Protein AF-A0A0F9QF53-F1 (afdb_monomer)

Structure (mmCIF, N/CA/C/O backbone):
data_AF-A0A0F9QF53-F1
#
_entry.id   AF-A0A0F9QF53-F1
#
loop_
_atom_site.group_PDB
_atom_site.id
_atom_site.type_symbol
_atom_site.label_atom_id
_atom_site.label_alt_id
_atom_site.label_comp_id
_atom_site.label_asym_id
_atom_site.label_entity_id
_atom_site.label_seq_id
_atom_site.pdbx_PDB_ins_code
_atom_site.Cartn_x
_atom_site.Cartn_y
_atom_site.Cartn_z
_atom_site.occupancy
_atom_site.B_iso_or_equiv
_atom_site.auth_seq_id
_atom_site.auth_comp_id
_atom_site.auth_asym_id
_atom_site.auth_atom_id
_atom_site.pdbx_PDB_model_num
ATOM 1 N N . MET A 1 1 ? 3.447 8.996 -11.008 1.00 71.00 1 MET A N 1
ATOM 2 C CA . MET A 1 1 ? 3.101 8.254 -9.767 1.00 71.00 1 MET A CA 1
ATOM 3 C C . MET A 1 1 ? 1.988 7.265 -10.078 1.00 71.00 1 MET A C 1
ATOM 5 O O . MET A 1 1 ? 1.022 7.663 -10.719 1.00 71.00 1 MET A O 1
ATOM 9 N N . GLN A 1 2 ? 2.109 6.003 -9.657 1.00 75.12 2 GLN A N 1
ATOM 10 C CA . GLN A 1 2 ? 1.050 4.996 -9.813 1.00 75.12 2 GLN A CA 1
ATOM 11 C C . GLN A 1 2 ? 0.472 4.624 -8.452 1.00 75.12 2 GLN A C 1
ATOM 13 O O . GLN A 1 2 ? 1.212 4.425 -7.495 1.00 75.12 2 GLN A O 1
ATOM 18 N N . VAL A 1 3 ? -0.848 4.494 -8.373 1.00 79.81 3 VAL A N 1
ATOM 19 C CA . VAL A 1 3 ? -1.543 4.067 -7.158 1.00 79.81 3 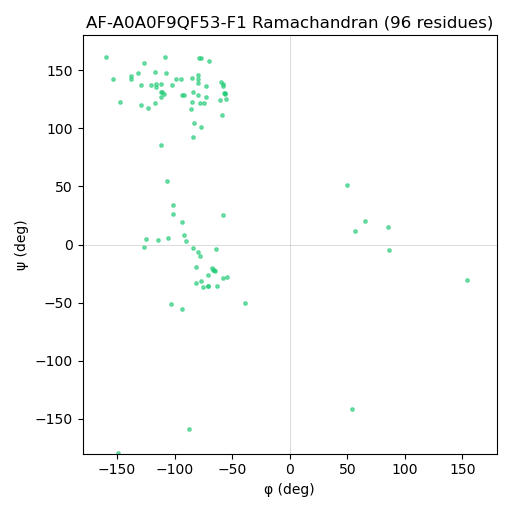VAL A CA 1
ATOM 20 C C . VAL A 1 3 ? -2.156 2.692 -7.388 1.00 79.81 3 VAL A C 1
ATOM 22 O O . VAL A 1 3 ? -2.917 2.503 -8.336 1.00 79.81 3 VAL A O 1
ATOM 25 N N . THR A 1 4 ? -1.847 1.749 -6.501 1.00 85.12 4 THR A N 1
ATOM 26 C CA . THR A 1 4 ? -2.454 0.414 -6.480 1.00 85.12 4 THR A CA 1
ATOM 27 C C . THR A 1 4 ? -3.328 0.287 -5.244 1.00 85.12 4 THR A C 1
ATOM 29 O O . THR A 1 4 ? -2.898 0.620 -4.142 1.00 85.12 4 THR A O 1
ATOM 32 N N . LEU A 1 5 ? -4.561 -0.184 -5.412 1.00 87.31 5 LEU A N 1
ATOM 33 C CA . LEU A 1 5 ? -5.523 -0.258 -4.317 1.00 87.31 5 LEU A CA 1
ATOM 34 C C . LEU A 1 5 ? -5.281 -1.478 -3.424 1.00 87.31 5 LEU A C 1
ATOM 36 O O . LEU A 1 5 ? -5.027 -2.586 -3.892 1.00 87.31 5 LEU A O 1
ATOM 40 N N . GLY A 1 6 ? -5.417 -1.257 -2.120 1.00 87.94 6 GLY A N 1
ATOM 41 C CA . GLY A 1 6 ? -5.393 -2.282 -1.088 1.00 87.94 6 GLY A CA 1
ATOM 42 C C . GLY A 1 6 ? -4.148 -3.167 -1.118 1.00 87.94 6 GLY A C 1
ATOM 43 O O . GLY A 1 6 ? -3.027 -2.717 -1.364 1.00 87.94 6 GLY A O 1
ATOM 44 N N . LYS A 1 7 ? -4.368 -4.456 -0.842 1.00 86.44 7 LYS A N 1
ATOM 45 C CA . LYS A 1 7 ? -3.309 -5.462 -0.707 1.00 86.44 7 LYS A CA 1
ATOM 46 C C . LYS A 1 7 ? -2.541 -5.742 -2.002 1.00 86.44 7 LYS A C 1
ATOM 48 O O . LYS A 1 7 ? -1.396 -6.182 -1.947 1.00 86.44 7 LYS A O 1
ATOM 53 N N . ASP A 1 8 ? -3.134 -5.445 -3.157 1.00 84.19 8 ASP A N 1
ATOM 54 C CA . ASP A 1 8 ? -2.515 -5.705 -4.460 1.00 84.19 8 ASP A CA 1
ATOM 55 C C . ASP A 1 8 ? -1.284 -4.814 -4.689 1.00 84.19 8 ASP A C 1
ATOM 57 O O . ASP A 1 8 ? -0.420 -5.141 -5.502 1.00 84.19 8 ASP A O 1
ATOM 61 N N . GLY A 1 9 ? -1.178 -3.702 -3.951 1.00 81.31 9 GLY A N 1
ATOM 62 C CA . GLY A 1 9 ? -0.021 -2.812 -3.972 1.00 81.31 9 GLY A CA 1
ATOM 63 C C . GLY A 1 9 ? 1.157 -3.275 -3.113 1.00 81.31 9 GLY A C 1
ATOM 64 O O . GLY A 1 9 ? 2.274 -2.836 -3.354 1.00 81.31 9 GLY A O 1
ATOM 65 N N . LEU A 1 10 ? 0.950 -4.173 -2.144 1.00 82.00 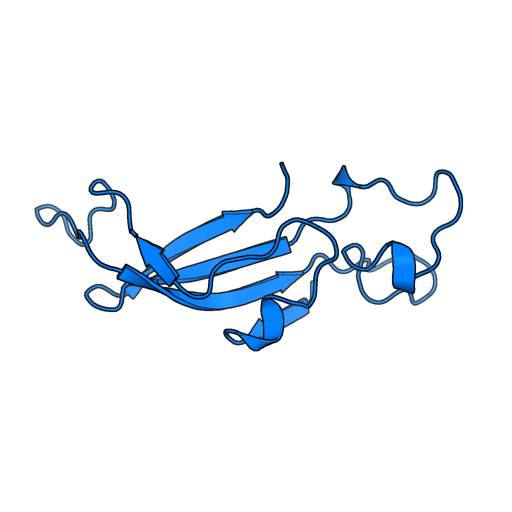10 LEU A N 1
ATOM 66 C CA . LEU A 1 10 ? 1.974 -4.532 -1.145 1.00 82.00 10 LEU A CA 1
ATOM 67 C C . LEU A 1 10 ? 3.183 -5.263 -1.745 1.00 82.00 10 LEU A C 1
ATOM 69 O O . LEU A 1 10 ? 4.255 -5.277 -1.151 1.00 82.00 10 LEU A O 1
ATOM 73 N N . THR A 1 11 ? 3.001 -5.874 -2.916 1.00 76.31 11 THR A N 1
ATOM 74 C CA . THR A 1 11 ? 4.014 -6.680 -3.619 1.00 76.31 11 THR A CA 1
ATOM 75 C C . THR A 1 11 ? 4.602 -5.970 -4.837 1.00 76.31 11 THR A C 1
ATOM 77 O O . THR A 1 11 ? 5.365 -6.563 -5.592 1.00 76.31 11 THR A O 1
ATOM 80 N N . LYS A 1 12 ? 4.238 -4.702 -5.062 1.00 72.06 12 LYS A N 1
ATOM 81 C CA . LYS A 1 12 ? 4.626 -3.927 -6.251 1.00 72.06 12 LYS A CA 1
ATOM 82 C C . LYS A 1 12 ? 5.894 -3.094 -6.037 1.00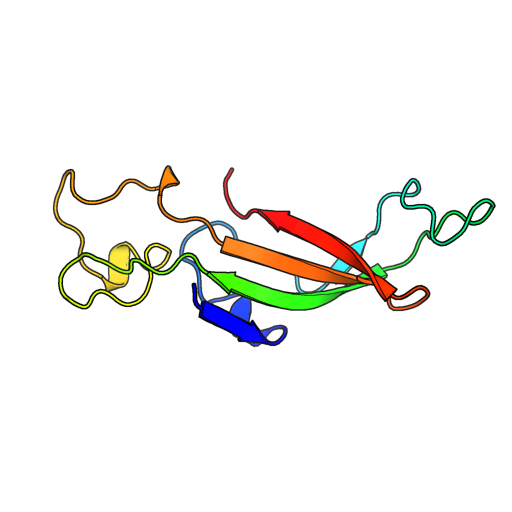 72.06 12 LYS A C 1
ATOM 84 O O . LYS A 1 12 ? 6.161 -2.161 -6.785 1.00 72.06 12 LYS A O 1
ATOM 89 N N . THR A 1 13 ? 6.689 -3.454 -5.033 1.00 70.31 13 THR A N 1
ATOM 90 C CA . THR A 1 13 ? 7.955 -2.809 -4.691 1.00 70.31 13 THR A CA 1
ATOM 91 C C . THR A 1 13 ? 9.008 -3.856 -4.341 1.00 70.31 13 THR A C 1
ATOM 93 O O . THR A 1 13 ? 8.696 -4.867 -3.717 1.00 70.31 13 THR A O 1
ATOM 96 N N . HIS A 1 14 ? 10.254 -3.601 -4.743 1.00 68.06 14 HIS A N 1
ATOM 97 C CA . HIS A 1 14 ? 11.416 -4.434 -4.404 1.00 68.06 14 HIS A CA 1
ATOM 98 C C . HIS A 1 14 ? 12.113 -4.006 -3.098 1.00 68.06 14 HIS A C 1
ATOM 100 O O . HIS A 1 14 ? 13.140 -4.576 -2.739 1.00 68.06 14 HIS A O 1
ATOM 106 N N . GLN A 1 15 ? 11.579 -3.006 -2.386 1.00 70.88 15 GLN A N 1
ATOM 107 C CA . GLN A 1 15 ? 12.038 -2.646 -1.038 1.00 70.88 15 GLN A CA 1
ATOM 108 C C . GLN A 1 15 ? 11.300 -3.463 0.044 1.00 70.88 15 GLN A C 1
ATOM 110 O O . GLN A 1 15 ? 10.759 -4.537 -0.227 1.00 70.88 15 GLN A O 1
ATOM 115 N N . ALA A 1 16 ? 11.281 -2.977 1.290 1.00 70.69 16 ALA A N 1
ATOM 116 C CA . ALA A 1 16 ? 10.568 -3.630 2.379 1.00 70.69 16 ALA A CA 1
ATOM 117 C C . ALA A 1 16 ? 9.070 -3.788 2.057 1.00 70.69 16 ALA A C 1
ATOM 119 O O . ALA A 1 16 ? 8.410 -2.871 1.562 1.00 70.69 16 ALA A O 1
ATOM 120 N N . ILE A 1 17 ? 8.536 -4.971 2.362 1.00 80.25 17 ILE A N 1
ATOM 121 C CA . ILE A 1 17 ? 7.121 -5.290 2.172 1.00 80.25 17 ILE A CA 1
ATOM 122 C C . ILE A 1 17 ? 6.303 -4.551 3.232 1.00 80.25 17 ILE A C 1
ATOM 124 O O . ILE A 1 17 ? 6.643 -4.550 4.417 1.00 80.25 17 ILE A O 1
ATOM 128 N N . PHE A 1 18 ? 5.190 -3.959 2.814 1.00 85.56 18 PHE A N 1
ATOM 129 C CA . PHE A 1 18 ? 4.228 -3.367 3.734 1.00 85.56 18 PHE A CA 1
ATOM 130 C C . PHE A 1 18 ? 3.322 -4.439 4.360 1.00 85.56 18 PHE A C 1
ATOM 132 O O . PHE A 1 18 ? 2.893 -5.364 3.665 1.00 85.56 18 PHE A O 1
ATOM 139 N N . PRO A 1 19 ? 2.961 -4.319 5.649 1.00 87.75 19 PRO A N 1
ATOM 140 C CA . PRO A 1 19 ? 1.944 -5.182 6.238 1.00 87.75 19 PRO A CA 1
ATOM 141 C C . PRO A 1 19 ? 0.549 -4.839 5.686 1.00 87.75 19 PRO A C 1
ATOM 143 O O . PRO A 1 19 ? 0.302 -3.716 5.257 1.00 87.75 19 PRO A O 1
ATOM 146 N N . GLU A 1 20 ? -0.401 -5.776 5.747 1.00 87.81 20 GLU A N 1
ATOM 147 C CA . GLU A 1 20 ? -1.814 -5.500 5.410 1.00 87.81 20 GLU A CA 1
ATOM 148 C C . GLU A 1 20 ? -2.515 -4.625 6.465 1.00 87.81 20 GLU A C 1
ATOM 150 O O . GLU A 1 20 ? -3.484 -3.915 6.168 1.00 87.81 20 GLU A O 1
ATOM 155 N N . THR A 1 21 ? -2.026 -4.678 7.705 1.00 88.50 21 THR A N 1
ATOM 156 C CA . THR A 1 21 ? -2.589 -3.983 8.863 1.00 88.50 21 THR A CA 1
ATOM 157 C C . THR A 1 21 ? -1.500 -3.371 9.723 1.00 88.50 21 THR A C 1
ATOM 159 O O . THR A 1 21 ? -0.454 -3.985 9.928 1.00 88.50 21 THR A O 1
ATOM 162 N N . VAL A 1 22 ? -1.784 -2.207 10.302 1.00 87.56 22 VAL A N 1
ATOM 163 C CA . VAL A 1 22 ? -0.897 -1.539 11.261 1.00 87.56 22 VAL A CA 1
ATOM 164 C C . VAL A 1 22 ? -1.680 -1.103 12.490 1.00 87.56 22 VAL A C 1
ATOM 166 O O . VAL A 1 22 ? -2.856 -0.746 12.399 1.00 87.56 22 VAL A O 1
ATOM 169 N N . THR A 1 23 ? -1.030 -1.102 13.647 1.00 83.00 23 THR A N 1
ATOM 170 C CA . THR A 1 23 ? -1.597 -0.491 14.852 1.00 83.00 23 THR A CA 1
ATOM 171 C C . THR A 1 23 ? -1.384 1.013 14.783 1.00 83.00 23 THR A C 1
ATOM 173 O O . THR A 1 23 ? -0.261 1.470 14.564 1.00 83.00 23 THR A O 1
ATOM 176 N N . ILE A 1 24 ? -2.447 1.792 14.972 1.00 72.69 24 ILE A N 1
ATOM 177 C CA . ILE A 1 24 ? -2.326 3.247 15.032 1.00 72.69 24 ILE A CA 1
ATOM 178 C C . ILE A 1 24 ? -1.670 3.608 16.368 1.00 72.69 24 ILE A C 1
ATOM 180 O O . ILE A 1 24 ? -2.151 3.172 17.417 1.00 72.69 24 ILE A O 1
ATOM 184 N N . PRO A 1 25 ? -0.581 4.398 16.375 1.00 63.69 25 PRO A N 1
ATOM 185 C CA . PRO A 1 25 ? -0.027 4.902 17.621 1.00 63.69 25 PRO A CA 1
ATOM 186 C C . PRO A 1 25 ? -1.098 5.707 18.364 1.00 63.69 25 PRO A C 1
ATOM 188 O O . PRO A 1 25 ? -1.772 6.526 17.743 1.00 63.69 25 PRO A O 1
ATOM 191 N N . HIS A 1 26 ? -1.196 5.537 19.687 1.00 54.34 26 HIS A N 1
ATOM 192 C CA . HIS A 1 26 ? -2.134 6.200 20.620 1.00 54.34 26 HIS A CA 1
ATOM 193 C C . HIS A 1 26 ? -2.078 7.751 20.656 1.00 54.34 26 HIS A C 1
ATOM 195 O O . HIS A 1 26 ? -2.372 8.376 21.670 1.00 54.34 26 HIS A O 1
ATOM 201 N N . ARG A 1 27 ? -1.636 8.419 19.593 1.00 53.84 27 ARG A N 1
ATOM 202 C CA . ARG A 1 27 ? -1.465 9.871 19.509 1.00 53.84 27 ARG A CA 1
ATOM 203 C C . ARG A 1 27 ? -2.170 10.502 18.322 1.00 53.84 27 ARG A C 1
ATOM 205 O O . ARG A 1 27 ? -2.119 11.724 18.203 1.00 53.84 27 ARG A O 1
ATOM 212 N N . VAL A 1 28 ? -2.823 9.724 17.459 1.00 55.12 28 VAL A N 1
ATOM 213 C CA . VAL A 1 28 ? -3.609 10.338 16.392 1.00 55.12 28 VAL A CA 1
ATOM 214 C C . VAL A 1 28 ? -4.968 10.718 16.965 1.00 55.12 28 VAL A C 1
ATOM 216 O O . VAL A 1 28 ? -5.797 9.857 17.262 1.00 55.12 28 VAL A O 1
ATOM 219 N N . ARG A 1 29 ? -5.145 12.023 17.205 1.00 52.72 29 ARG A N 1
ATOM 220 C CA . ARG A 1 29 ? -6.420 12.606 17.626 1.00 52.72 29 ARG A CA 1
ATOM 221 C C . ARG A 1 29 ? -7.455 12.284 16.553 1.00 52.72 29 ARG A C 1
ATOM 223 O O . ARG A 1 29 ? -7.345 12.790 15.439 1.00 52.72 29 ARG A O 1
ATOM 230 N N . ALA A 1 30 ? -8.424 11.432 16.878 1.00 55.00 30 ALA A N 1
ATOM 231 C CA . ALA A 1 30 ? -9.585 11.233 16.018 1.00 55.00 30 ALA A CA 1
ATOM 232 C C . ALA A 1 30 ? -10.482 12.480 16.055 1.00 55.00 30 ALA A C 1
ATOM 234 O O . ALA A 1 30 ? -11.007 12.863 15.020 1.00 55.00 30 ALA A O 1
ATOM 235 N N . ASN A 1 31 ? -10.566 13.125 17.229 1.00 57.84 31 ASN A N 1
ATOM 236 C CA . ASN A 1 31 ? -11.215 14.406 17.532 1.00 57.84 31 ASN A CA 1
ATOM 237 C C . ASN A 1 31 ? -10.453 15.106 18.685 1.00 57.84 31 ASN A C 1
ATOM 239 O O . ASN A 1 31 ? -9.464 14.558 19.179 1.00 57.84 31 ASN A O 1
ATOM 243 N N . GLU A 1 32 ? -10.887 16.294 19.132 1.00 60.91 32 GLU A N 1
ATOM 244 C CA . GLU A 1 32 ? -10.198 17.082 20.177 1.00 60.91 32 GLU A CA 1
ATOM 245 C C . GLU A 1 32 ? -9.943 16.310 21.491 1.00 60.91 32 GLU A C 1
ATOM 247 O O . GLU A 1 32 ? -8.909 16.555 22.118 1.00 60.91 32 GLU A O 1
ATOM 252 N N . ASP A 1 33 ? -10.783 15.313 21.814 1.00 58.91 33 ASP A N 1
ATOM 253 C CA . ASP A 1 33 ? -10.772 14.578 23.091 1.00 58.91 33 ASP A CA 1
ATOM 254 C C . ASP A 1 33 ? -10.643 13.041 22.976 1.00 58.91 33 ASP A C 1
ATOM 256 O O . ASP A 1 33 ? -10.709 12.343 23.988 1.00 58.91 33 ASP A O 1
ATOM 260 N N . GLU A 1 34 ? -10.449 12.476 21.775 1.00 62.16 34 GLU A N 1
ATOM 261 C CA . GLU A 1 34 ? -10.453 11.014 21.583 1.00 62.16 34 GLU A CA 1
ATOM 262 C C . GLU A 1 34 ? -9.150 10.494 20.962 1.00 62.16 34 GLU A C 1
ATOM 264 O O . GLU A 1 34 ? -8.779 10.817 19.826 1.00 62.16 34 GLU A O 1
ATOM 269 N N . ILE A 1 35 ? -8.455 9.655 21.731 1.00 66.81 35 ILE A N 1
ATOM 270 C CA . ILE A 1 35 ? -7.296 8.888 21.279 1.00 66.81 35 ILE A CA 1
ATOM 271 C C . ILE A 1 35 ? -7.808 7.600 20.641 1.00 66.81 35 ILE A C 1
ATOM 273 O O . ILE A 1 35 ? -8.383 6.753 21.323 1.00 66.81 35 ILE A O 1
ATOM 277 N N . CYS A 1 36 ? -7.561 7.426 19.342 1.00 72.25 36 CYS A N 1
ATOM 278 C CA . CYS A 1 36 ? -7.867 6.165 18.682 1.00 72.25 36 CYS A CA 1
ATOM 279 C C . CYS A 1 36 ? -6.718 5.166 18.865 1.00 72.25 36 CYS A C 1
ATOM 281 O O . CYS A 1 36 ? -5.587 5.420 18.456 1.00 72.25 36 CYS A O 1
ATOM 283 N N . ASP A 1 37 ? -7.029 4.009 19.441 1.00 71.38 37 ASP A N 1
ATOM 284 C CA . ASP A 1 37 ? -6.148 2.846 19.598 1.00 71.38 37 ASP A CA 1
ATOM 285 C C . ASP A 1 37 ? -6.434 1.745 18.557 1.00 71.38 37 ASP A C 1
ATOM 287 O O . ASP A 1 37 ? -6.267 0.550 18.799 1.00 71.38 37 ASP A O 1
ATOM 291 N N . GLY A 1 38 ? -6.965 2.144 17.401 1.00 77.00 38 GLY A N 1
ATOM 292 C CA . GLY A 1 38 ? -7.476 1.225 16.393 1.00 77.00 38 GLY A CA 1
ATOM 293 C C . GLY A 1 38 ? -6.400 0.540 15.548 1.00 77.00 38 GLY A C 1
ATOM 294 O O . GLY A 1 38 ? -5.279 1.015 15.382 1.00 77.00 38 GLY A O 1
ATOM 295 N N . GLU A 1 39 ? -6.792 -0.572 14.931 1.00 87.38 39 GLU A N 1
ATOM 296 C CA . GLU A 1 39 ? -6.065 -1.177 13.813 1.00 87.38 39 GLU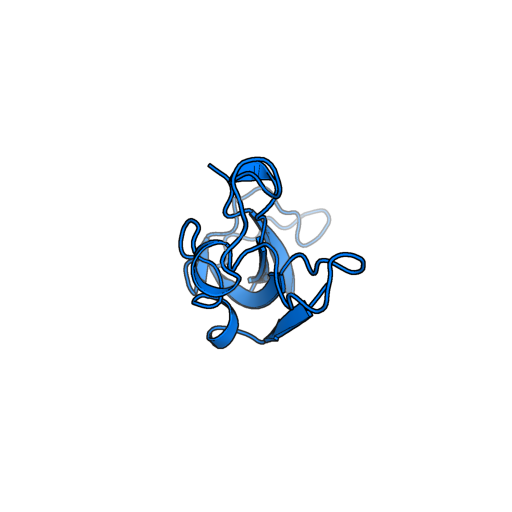 A CA 1
ATOM 297 C C . GLU A 1 39 ? -6.481 -0.483 12.505 1.00 87.38 39 GLU A C 1
ATOM 299 O O . GLU A 1 39 ? -7.678 -0.331 12.217 1.00 87.38 39 GLU A O 1
ATOM 304 N N . ALA A 1 40 ? -5.492 -0.083 11.709 1.00 87.56 40 ALA A N 1
ATOM 305 C CA . ALA A 1 40 ? -5.671 0.452 10.370 1.00 87.56 40 ALA A CA 1
ATOM 306 C C . ALA A 1 40 ? -5.414 -0.625 9.311 1.00 87.56 40 ALA A C 1
ATOM 308 O O . ALA A 1 40 ? -4.512 -1.450 9.454 1.00 8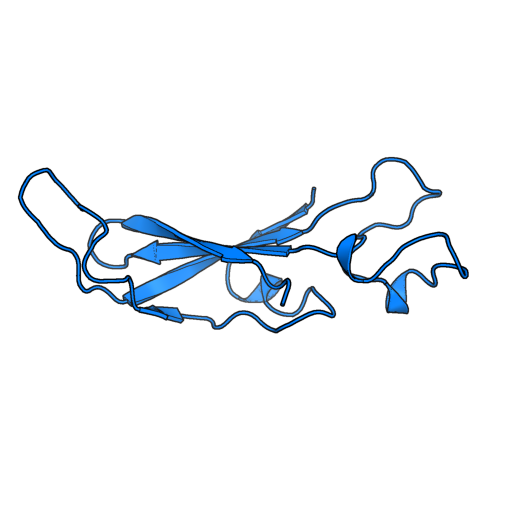7.56 40 ALA A O 1
ATOM 309 N N . ARG A 1 41 ? -6.204 -0.599 8.236 1.00 89.88 41 ARG A N 1
ATOM 310 C CA . ARG A 1 41 ? -6.078 -1.501 7.081 1.00 89.88 41 ARG A CA 1
ATOM 311 C C . ARG A 1 41 ? -5.536 -0.763 5.875 1.00 89.88 41 ARG A C 1
ATOM 313 O O . ARG A 1 41 ? -5.840 0.416 5.701 1.00 89.88 41 ARG A O 1
ATOM 320 N N . ILE A 1 42 ? -4.777 -1.473 5.044 1.00 92.56 42 ILE A N 1
ATOM 321 C CA . ILE A 1 42 ? -4.238 -0.920 3.804 1.00 92.56 42 ILE A CA 1
ATOM 322 C C . ILE A 1 42 ? -5.366 -0.400 2.904 1.00 92.56 42 ILE A C 1
ATOM 324 O O . ILE A 1 42 ? -6.347 -1.096 2.636 1.00 92.56 42 ILE A O 1
ATOM 328 N N . ALA A 1 43 ? -5.207 0.833 2.435 1.00 89.81 43 ALA A N 1
ATOM 329 C CA . ALA A 1 43 ? -6.118 1.488 1.511 1.00 89.81 43 ALA A CA 1
ATOM 330 C C . ALA A 1 43 ? -5.545 1.503 0.098 1.00 89.81 43 ALA A C 1
ATOM 332 O O . ALA A 1 43 ? -6.210 1.081 -0.845 1.00 89.81 43 ALA A O 1
ATOM 333 N N . PHE A 1 44 ? -4.303 1.961 -0.046 1.00 90.06 44 PHE A N 1
ATOM 334 C CA . PHE A 1 44 ? -3.574 1.951 -1.306 1.00 90.06 44 PHE A CA 1
ATOM 335 C C . PHE A 1 44 ? -2.069 2.065 -1.070 1.00 90.06 44 PHE A C 1
ATOM 337 O O . PHE A 1 44 ? -1.622 2.524 -0.018 1.00 90.06 44 PHE A O 1
ATOM 344 N N . VAL A 1 45 ? -1.298 1.677 -2.080 1.00 85.81 45 VAL A N 1
ATOM 345 C CA . VAL A 1 45 ? 0.146 1.885 -2.148 1.00 85.81 45 VAL A CA 1
ATOM 346 C C . VAL A 1 45 ? 0.441 2.795 -3.334 1.00 85.81 45 VAL A C 1
ATOM 348 O O . VAL A 1 45 ? 0.062 2.492 -4.469 1.00 85.81 45 VAL A O 1
ATOM 351 N N . ALA A 1 46 ? 1.080 3.927 -3.061 1.00 85.50 46 ALA A N 1
ATOM 352 C CA . ALA A 1 46 ? 1.592 4.840 -4.066 1.00 85.50 46 ALA A CA 1
ATOM 353 C C . ALA A 1 46 ? 3.041 4.475 -4.390 1.00 85.50 46 ALA A C 1
ATOM 355 O O . ALA A 1 46 ? 3.879 4.346 -3.500 1.00 85.50 46 ALA A O 1
ATOM 356 N N . HIS A 1 47 ? 3.317 4.330 -5.676 1.00 79.94 47 HIS A N 1
ATOM 357 C CA . HIS A 1 47 ? 4.621 4.009 -6.223 1.00 79.94 47 HIS A CA 1
ATOM 358 C C . HIS A 1 47 ? 5.138 5.218 -6.985 1.00 79.94 47 HIS A C 1
ATOM 360 O O . HIS A 1 47 ? 4.426 5.802 -7.821 1.00 79.94 47 HIS A O 1
ATOM 366 N N . GLU A 1 48 ? 6.384 5.585 -6.709 1.00 74.44 48 GLU A N 1
ATOM 367 C CA . GLU A 1 48 ? 7.063 6.585 -7.509 1.00 74.44 48 GLU A CA 1
ATOM 368 C C . GLU A 1 48 ? 7.162 6.098 -8.959 1.00 74.44 48 GLU A C 1
ATOM 370 O O . GLU A 1 48 ? 7.606 4.984 -9.257 1.00 74.44 48 GLU A O 1
ATOM 375 N N . GLY A 1 49 ? 6.654 6.928 -9.867 1.00 61.34 49 GLY A N 1
ATOM 376 C CA . GLY A 1 49 ? 6.763 6.684 -11.299 1.00 61.34 49 GLY A CA 1
ATOM 377 C C . GLY A 1 49 ? 7.858 7.579 -11.847 1.00 61.34 49 GLY A C 1
ATOM 378 O O . GLY A 1 49 ? 7.891 8.753 -11.486 1.00 61.34 49 GLY A O 1
ATOM 379 N N . SER A 1 50 ? 8.706 7.057 -12.728 1.00 56.03 50 SER A N 1
ATOM 380 C CA . SER A 1 50 ? 9.634 7.883 -13.497 1.00 56.03 50 SER A CA 1
ATOM 381 C C . SER A 1 50 ? 8.914 8.427 -14.723 1.00 56.03 50 SER A C 1
ATOM 383 O O . SER A 1 50 ? 8.876 7.782 -15.770 1.00 56.03 50 SER A O 1
ATOM 385 N N . GLU A 1 51 ? 8.334 9.617 -14.616 1.00 50.22 51 GLU A N 1
ATOM 386 C CA . GLU A 1 51 ? 8.058 10.391 -15.825 1.00 50.22 51 GLU A CA 1
ATOM 387 C C . GLU A 1 51 ? 9.381 11.006 -16.292 1.00 50.22 51 GLU A C 1
ATOM 389 O O . GLU A 1 51 ? 9.852 11.974 -15.705 1.00 50.22 51 GLU A O 1
ATOM 394 N N . GLY A 1 52 ? 10.021 10.414 -17.307 1.00 50.00 52 GLY A N 1
ATOM 395 C CA . GLY A 1 52 ? 11.196 11.031 -17.936 1.00 50.00 52 GLY A CA 1
ATOM 396 C C . GLY A 1 52 ? 12.190 10.094 -18.618 1.00 50.00 52 GLY A C 1
ATOM 397 O O . GLY A 1 52 ? 12.758 10.490 -19.628 1.00 50.00 52 GLY A O 1
ATOM 398 N N . ASP A 1 53 ? 12.351 8.848 -18.160 1.00 48.69 53 ASP A N 1
ATOM 399 C CA . ASP A 1 53 ? 13.443 7.980 -18.637 1.00 48.69 53 ASP A CA 1
ATOM 400 C C . ASP A 1 53 ? 12.959 6.782 -19.463 1.00 48.69 53 ASP A C 1
ATOM 402 O O . ASP A 1 53 ? 12.764 5.666 -18.975 1.00 48.69 53 ASP A O 1
ATOM 406 N N . GLY A 1 54 ? 12.769 7.012 -20.764 1.00 54.72 54 GLY A N 1
ATOM 407 C CA . GLY A 1 54 ? 12.805 5.938 -21.764 1.00 54.72 54 GLY A CA 1
ATOM 408 C C . GLY A 1 54 ? 11.709 4.867 -21.674 1.00 54.72 54 GLY A C 1
ATOM 409 O O . GLY A 1 54 ? 11.883 3.783 -22.225 1.00 54.72 54 GLY A O 1
ATOM 410 N N . GLY A 1 55 ? 10.585 5.140 -21.005 1.00 53.00 55 GLY A N 1
ATOM 411 C CA . GLY A 1 55 ? 9.452 4.208 -20.922 1.00 53.00 55 GLY A CA 1
ATOM 412 C C . GLY A 1 55 ? 9.551 3.157 -19.810 1.00 53.00 55 GLY A C 1
ATOM 413 O O . GLY A 1 55 ? 8.796 2.184 -19.833 1.00 53.00 55 GLY A O 1
ATOM 414 N N . LYS A 1 56 ? 10.446 3.337 -18.830 1.00 58.94 56 LYS A N 1
ATOM 415 C CA . LYS A 1 56 ? 10.490 2.496 -17.625 1.00 58.94 56 LYS A CA 1
ATOM 416 C C . LYS A 1 56 ? 9.325 2.877 -16.693 1.00 58.94 56 LYS A C 1
ATOM 418 O O . LYS A 1 56 ? 9.211 4.044 -16.321 1.00 58.94 56 LYS A O 1
ATOM 423 N N . PRO A 1 57 ? 8.430 1.939 -16.339 1.00 56.72 57 PRO A N 1
ATOM 424 C CA . PRO A 1 57 ? 7.155 2.301 -15.731 1.00 56.72 57 PRO A CA 1
ATOM 425 C C . PRO A 1 57 ? 7.256 2.679 -14.240 1.00 56.72 57 PRO A C 1
ATOM 427 O O . PRO A 1 57 ? 6.502 3.551 -13.811 1.00 56.72 57 PRO A O 1
ATOM 430 N N . PHE A 1 58 ? 8.185 2.101 -13.454 1.00 64.00 58 PHE A N 1
ATOM 431 C CA . PHE A 1 58 ? 8.222 2.293 -11.984 1.00 64.00 58 PHE A CA 1
ATOM 432 C C . PHE A 1 58 ? 9.623 2.270 -11.375 1.00 64.00 58 PHE A C 1
ATOM 434 O O . PHE A 1 58 ? 10.290 1.242 -11.437 1.00 64.00 58 PHE A O 1
ATOM 441 N N . VAL A 1 59 ? 10.044 3.327 -10.678 1.00 65.69 59 VAL A N 1
ATOM 442 C CA . VAL A 1 59 ? 11.399 3.385 -10.089 1.00 65.69 59 VAL A CA 1
ATOM 443 C C . VAL A 1 59 ? 11.602 2.291 -9.032 1.00 65.69 59 VAL A C 1
ATOM 445 O O . VAL A 1 59 ? 12.626 1.620 -9.005 1.00 65.69 59 VAL A O 1
ATOM 448 N N . CYS A 1 60 ? 10.552 1.973 -8.272 1.00 65.00 60 CYS A N 1
ATOM 449 C CA . CYS A 1 60 ? 10.514 0.871 -7.302 1.00 65.00 60 CYS A CA 1
ATOM 450 C C . CYS A 1 60 ? 10.662 -0.553 -7.889 1.00 65.00 60 CYS A C 1
ATOM 452 O O . CYS A 1 60 ? 10.740 -1.518 -7.126 1.00 65.00 60 CYS A O 1
ATOM 454 N N . GLY A 1 61 ? 10.736 -0.679 -9.218 1.00 67.56 61 GLY A N 1
ATOM 455 C CA . GLY A 1 61 ? 11.006 -1.895 -9.983 1.00 67.56 61 GLY A CA 1
ATOM 456 C C . GLY A 1 61 ? 12.444 -2.006 -10.498 1.00 67.56 61 GLY A C 1
ATOM 457 O O . GLY A 1 61 ? 12.628 -2.519 -11.597 1.00 67.56 61 GLY A O 1
ATOM 458 N N . LEU A 1 62 ? 13.458 -1.513 -9.770 1.00 67.12 62 LEU A N 1
ATOM 459 C CA . LEU A 1 62 ? 14.871 -1.450 -10.208 1.00 67.12 62 LEU A CA 1
ATOM 460 C C . LEU A 1 62 ? 15.353 -2.671 -11.009 1.00 67.12 62 LEU A C 1
ATOM 462 O O . LEU A 1 62 ? 15.924 -2.529 -12.092 1.00 67.12 62 LEU A O 1
ATOM 466 N N . HIS A 1 63 ? 15.109 -3.873 -10.483 1.00 67.06 63 HIS A N 1
ATOM 467 C CA . HIS A 1 63 ? 15.542 -5.125 -11.103 1.00 67.06 63 HIS A CA 1
ATOM 468 C C . HIS A 1 63 ? 14.764 -5.468 -12.381 1.00 67.06 63 HIS A C 1
ATOM 470 O O . HIS A 1 63 ? 15.340 -5.992 -13.333 1.00 67.06 63 HIS A O 1
ATOM 476 N N . GLU A 1 64 ? 13.469 -5.156 -12.425 1.00 71.06 64 GLU A N 1
ATOM 477 C CA . GLU A 1 64 ? 12.600 -5.408 -13.581 1.00 71.06 64 GLU A CA 1
ATOM 478 C C . GLU A 1 64 ? 12.865 -4.410 -14.711 1.00 71.06 64 GLU A C 1
ATOM 480 O O . GLU A 1 64 ? 12.880 -4.776 -15.887 1.00 71.06 64 GLU A O 1
ATOM 485 N N . ASN A 1 65 ? 13.155 -3.163 -14.345 1.00 71.31 65 ASN A N 1
ATOM 486 C CA . ASN A 1 65 ? 13.422 -2.076 -15.278 1.00 71.31 65 ASN A CA 1
ATOM 487 C C . ASN A 1 65 ? 14.843 -2.084 -15.847 1.00 71.31 65 ASN A C 1
ATOM 489 O O . ASN A 1 65 ? 15.1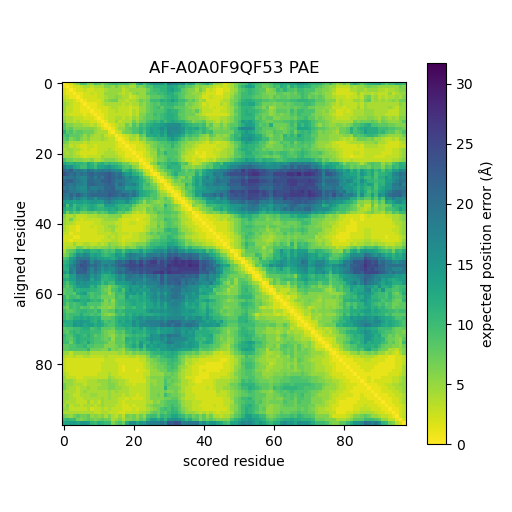30 -1.283 -16.737 1.00 71.31 65 ASN A O 1
ATOM 493 N N . LYS A 1 66 ? 15.725 -2.966 -15.352 1.00 74.12 66 LYS A N 1
ATOM 494 C CA . LYS A 1 66 ? 17.108 -3.131 -15.830 1.00 74.12 66 LYS A CA 1
ATOM 495 C C . LYS A 1 66 ? 17.862 -1.797 -15.918 1.00 74.12 66 LYS A C 1
ATOM 497 O O . LYS A 1 66 ? 18.406 -1.461 -16.969 1.00 74.12 66 LYS A O 1
ATOM 502 N N . TYR A 1 67 ? 17.850 -1.013 -14.841 1.00 71.25 67 TYR A N 1
ATOM 503 C CA . TYR A 1 67 ? 18.649 0.214 -14.785 1.00 71.25 67 TYR A CA 1
ATOM 504 C C . TYR A 1 67 ? 20.139 -0.094 -14.962 1.00 71.25 67 TYR A C 1
ATOM 506 O O . TYR A 1 67 ? 20.643 -1.096 -14.446 1.00 71.25 67 TYR A O 1
ATOM 514 N N . HIS A 1 68 ? 20.827 0.756 -15.720 1.00 72.81 68 HIS A N 1
ATOM 515 C CA . HIS A 1 68 ? 22.276 0.713 -15.851 1.00 72.81 68 HIS A CA 1
ATOM 516 C C . HIS A 1 68 ? 22.943 1.351 -14.625 1.00 72.81 68 HIS A C 1
ATOM 518 O O . HIS A 1 68 ? 22.323 2.097 -13.863 1.00 72.81 68 HIS A O 1
ATOM 524 N N . GLU A 1 69 ? 24.220 1.032 -14.415 1.00 70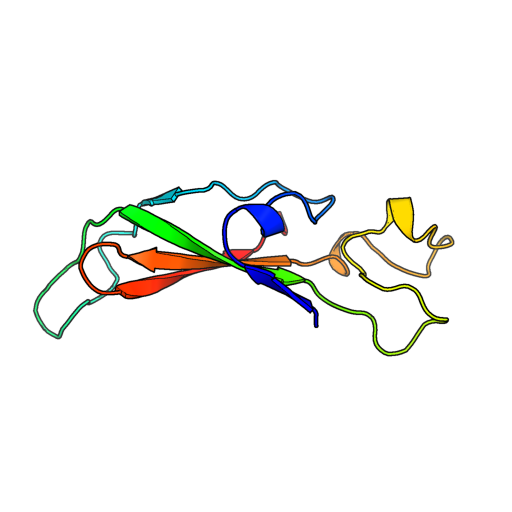.75 69 GLU A N 1
ATOM 525 C CA . GLU A 1 69 ? 25.009 1.596 -13.320 1.00 70.75 69 GLU A CA 1
ATOM 526 C C . GLU A 1 69 ? 24.993 3.132 -13.379 1.00 70.75 69 GLU A C 1
ATOM 528 O O . GLU A 1 69 ? 25.312 3.726 -14.408 1.00 70.75 69 GLU A O 1
ATOM 533 N N . GLY A 1 70 ? 24.590 3.767 -12.275 1.00 71.50 70 GLY A N 1
ATOM 534 C CA . GLY A 1 70 ? 24.482 5.224 -12.163 1.00 71.50 70 GLY A CA 1
ATOM 535 C C . GLY A 1 70 ? 23.160 5.840 -12.637 1.00 71.50 70 GLY A C 1
ATOM 536 O O . GLY A 1 70 ? 22.988 7.038 -12.444 1.00 71.50 70 GLY A O 1
ATOM 537 N N . GLU A 1 71 ? 22.222 5.068 -13.205 1.00 72.31 71 GLU A N 1
ATOM 538 C CA . GLU A 1 71 ? 20.915 5.599 -13.645 1.00 72.31 71 GLU A CA 1
ATOM 539 C C . GLU A 1 71 ? 19.895 5.739 -12.513 1.00 72.31 71 GLU A C 1
ATOM 541 O O . GLU A 1 71 ? 19.046 6.623 -12.552 1.00 72.31 71 GLU A O 1
ATOM 546 N N . ALA A 1 72 ? 19.940 4.847 -11.527 1.00 69.44 72 ALA A N 1
ATOM 547 C CA . ALA A 1 72 ? 19.039 4.876 -10.385 1.00 69.44 72 ALA A CA 1
ATOM 548 C C . ALA A 1 72 ? 19.701 4.205 -9.186 1.00 69.44 72 ALA A C 1
ATOM 550 O O . ALA A 1 72 ? 20.396 3.192 -9.318 1.00 69.44 72 ALA A O 1
ATOM 551 N N . TRP A 1 73 ? 19.455 4.759 -8.009 1.00 67.12 73 TRP A N 1
ATOM 552 C CA . TRP A 1 73 ? 19.882 4.208 -6.740 1.00 67.12 73 TRP A CA 1
ATOM 553 C C . TRP A 1 73 ? 18.700 3.648 -5.957 1.00 67.12 73 TRP A C 1
ATOM 555 O O . TRP A 1 73 ? 17.537 3.988 -6.165 1.00 67.12 73 TRP A O 1
ATOM 565 N N . LEU A 1 74 ? 19.005 2.789 -4.984 1.00 64.62 74 LEU A N 1
ATOM 566 C CA . LEU A 1 74 ? 17.993 2.179 -4.120 1.00 64.62 74 LEU A CA 1
ATOM 567 C C . LEU A 1 74 ? 17.158 3.221 -3.354 1.00 64.62 74 LEU A C 1
ATOM 569 O O . LEU A 1 74 ? 15.990 2.974 -3.067 1.00 64.62 74 LEU A O 1
ATOM 573 N N . HIS A 1 75 ? 17.732 4.390 -3.056 1.00 67.50 75 HIS A N 1
ATOM 574 C CA . HIS A 1 75 ? 17.045 5.522 -2.421 1.00 67.50 75 HIS A CA 1
ATOM 575 C C . HIS A 1 75 ? 16.160 6.333 -3.374 1.00 67.50 75 HIS A C 1
ATOM 577 O O . HIS A 1 75 ? 15.344 7.118 -2.904 1.00 67.50 75 HIS A O 1
ATOM 583 N N . ASP A 1 76 ? 16.235 6.092 -4.679 1.00 67.19 76 ASP A N 1
ATOM 584 C CA . ASP A 1 76 ? 15.304 6.683 -5.645 1.00 67.19 76 ASP A CA 1
ATOM 585 C C . ASP A 1 76 ? 14.012 5.847 -5.748 1.00 67.19 76 ASP A C 1
ATOM 587 O O . ASP A 1 76 ? 13.084 6.182 -6.469 1.00 67.19 76 ASP A O 1
ATOM 591 N N . CYS A 1 77 ? 13.939 4.718 -5.033 1.00 73.69 77 CYS A N 1
ATOM 592 C CA . CYS A 1 77 ? 12.917 3.689 -5.217 1.00 73.69 77 CYS A CA 1
ATOM 593 C C . CYS A 1 77 ? 11.886 3.667 -4.095 1.00 73.69 77 CYS A C 1
ATOM 595 O O . CYS A 1 77 ? 11.690 2.626 -3.471 1.00 73.69 77 CYS A O 1
ATOM 597 N N . CYS A 1 78 ? 11.229 4.787 -3.809 1.00 79.25 78 CYS A N 1
ATOM 598 C CA . CYS A 1 78 ? 10.273 4.832 -2.709 1.00 79.25 78 CYS A CA 1
ATOM 599 C C . CYS A 1 78 ? 8.868 4.343 -3.114 1.00 79.25 78 CYS A C 1
ATOM 601 O O . CYS A 1 78 ? 8.366 4.576 -4.219 1.00 79.25 78 CYS A O 1
ATOM 603 N N . ALA A 1 79 ? 8.207 3.658 -2.186 1.00 84.69 79 ALA A N 1
ATOM 604 C CA . ALA A 1 79 ? 6.765 3.485 -2.185 1.00 84.69 79 ALA A CA 1
ATOM 605 C C . ALA A 1 79 ? 6.199 3.927 -0.833 1.00 84.69 79 ALA A C 1
ATOM 607 O O . ALA A 1 79 ? 6.883 3.947 0.194 1.00 84.69 79 ALA A O 1
ATOM 608 N N . VAL A 1 80 ? 4.923 4.294 -0.841 1.00 88.50 80 VAL A N 1
ATOM 609 C CA . VAL A 1 80 ? 4.199 4.740 0.348 1.00 88.50 80 VAL A CA 1
ATOM 610 C C . VAL A 1 80 ? 2.911 3.951 0.459 1.00 88.50 80 VAL A C 1
ATOM 612 O O . VAL A 1 80 ? 2.062 4.017 -0.428 1.00 88.50 80 VAL A O 1
ATOM 615 N N . ALA A 1 81 ? 2.739 3.228 1.558 1.00 89.31 81 ALA A N 1
ATOM 616 C CA . ALA A 1 81 ? 1.478 2.585 1.890 1.00 89.31 81 ALA A CA 1
ATOM 617 C C . ALA A 1 81 ? 0.644 3.496 2.786 1.00 89.31 81 ALA A C 1
ATOM 619 O O . ALA A 1 81 ? 1.118 3.969 3.820 1.00 89.31 81 ALA A O 1
ATOM 620 N N . VAL A 1 82 ? -0.612 3.712 2.400 1.00 90.94 82 VAL A N 1
ATOM 621 C CA . VAL A 1 82 ? -1.588 4.481 3.170 1.00 90.94 82 VAL A CA 1
ATOM 622 C C . VAL A 1 82 ? -2.634 3.535 3.734 1.00 90.94 82 VAL A C 1
ATOM 624 O O . VAL A 1 82 ? -3.233 2.738 3.013 1.00 90.94 82 VAL A O 1
ATOM 627 N N . PHE A 1 83 ? -2.868 3.649 5.033 1.00 91.44 83 PHE A N 1
ATOM 628 C CA . PHE A 1 83 ? -3.797 2.843 5.808 1.00 91.44 83 PHE A CA 1
ATOM 629 C C . PHE A 1 83 ? -4.894 3.730 6.380 1.00 91.44 83 PHE A C 1
ATOM 631 O O . PHE A 1 83 ? -4.620 4.867 6.749 1.00 91.44 83 PHE A O 1
ATOM 638 N N . PHE A 1 84 ? -6.105 3.198 6.536 1.00 89.31 84 PHE A N 1
ATOM 639 C CA . PHE A 1 84 ? -7.188 3.880 7.249 1.00 89.31 84 PHE A CA 1
ATOM 640 C C . PHE A 1 84 ? -7.605 3.106 8.492 1.00 89.31 84 PHE A C 1
ATOM 642 O O . PHE A 1 84 ? -7.789 1.885 8.451 1.00 89.31 84 PHE A O 1
ATOM 649 N N . CYS A 1 85 ? -7.794 3.827 9.599 1.00 87.75 85 CYS A N 1
ATOM 650 C CA . CYS A 1 85 ? -8.383 3.276 10.811 1.00 87.75 85 CYS A CA 1
ATOM 651 C C . CYS A 1 85 ? -9.759 2.674 10.529 1.00 87.75 85 CYS A C 1
ATOM 653 O O . CYS A 1 85 ? -10.640 3.363 10.018 1.00 87.75 85 CYS A O 1
ATOM 655 N N . LYS A 1 86 ? -9.999 1.438 10.977 1.00 86.06 86 LYS A N 1
ATOM 656 C CA . LYS A 1 86 ? -11.331 0.817 10.883 1.00 86.06 86 LYS A CA 1
ATOM 657 C C . LYS A 1 86 ? -12.402 1.532 11.722 1.00 86.06 86 LYS A C 1
ATOM 659 O O . LYS A 1 86 ? -13.582 1.350 11.449 1.00 86.06 86 LYS A O 1
ATOM 664 N N . LYS A 1 87 ? -12.002 2.283 12.758 1.00 84.06 87 LYS A N 1
ATOM 665 C CA . LYS A 1 87 ? -12.911 2.975 13.691 1.00 84.06 87 LYS A CA 1
ATOM 666 C C . LYS A 1 87 ? -13.190 4.421 13.265 1.00 84.06 87 LYS A C 1
ATOM 668 O O . LYS A 1 87 ? -14.343 4.794 13.106 1.00 84.06 87 LYS A O 1
ATOM 673 N N . CYS A 1 88 ? -12.140 5.225 13.084 1.00 83.81 88 CYS A N 1
ATOM 674 C CA . CYS A 1 88 ? -12.251 6.679 12.897 1.00 83.81 88 CYS A CA 1
ATOM 675 C C . CYS A 1 88 ? -11.806 7.180 11.515 1.00 83.81 88 CYS A C 1
ATOM 677 O O . CYS A 1 88 ? -11.749 8.385 11.303 1.00 83.81 88 CYS A O 1
ATOM 679 N N . LEU A 1 89 ? -11.440 6.282 10.588 1.00 84.25 89 LEU A N 1
ATOM 680 C CA . LEU A 1 89 ? -10.930 6.607 9.244 1.00 84.25 89 LEU A CA 1
ATOM 681 C C . LEU A 1 89 ? -9.683 7.505 9.204 1.00 84.25 89 LEU A C 1
ATOM 683 O O . LEU A 1 89 ? -9.274 7.956 8.138 1.00 84.25 89 LEU A O 1
ATOM 687 N N . THR A 1 90 ? -9.031 7.722 10.343 1.00 84.50 90 THR A N 1
ATOM 688 C CA . THR A 1 90 ? -7.745 8.408 10.412 1.00 84.50 90 THR A CA 1
ATOM 689 C C . THR A 1 90 ? -6.708 7.706 9.526 1.00 84.50 90 THR A C 1
ATOM 691 O O . THR A 1 90 ? -6.543 6.485 9.654 1.00 84.50 90 THR A O 1
ATOM 694 N N . PRO A 1 91 ? -6.001 8.448 8.654 1.00 85.94 91 PRO A N 1
ATOM 695 C CA . PRO A 1 91 ? -4.958 7.887 7.815 1.00 85.94 91 PRO A CA 1
ATOM 696 C C . PRO A 1 91 ? -3.642 7.694 8.576 1.00 85.94 91 PRO A C 1
ATOM 698 O O . PRO A 1 91 ? -3.266 8.512 9.415 1.00 85.94 91 PRO A O 1
ATOM 701 N N . VAL A 1 92 ? -2.902 6.646 8.223 1.00 86.94 92 VAL A N 1
ATOM 702 C CA . VAL A 1 92 ? -1.495 6.440 8.597 1.00 86.94 92 VAL A CA 1
ATOM 703 C C . VAL A 1 92 ? -0.715 6.117 7.330 1.00 86.94 92 VAL A C 1
ATOM 705 O O . VAL A 1 92 ? -1.194 5.347 6.503 1.00 86.94 92 VAL A O 1
ATOM 708 N N . ALA A 1 93 ? 0.474 6.694 7.172 1.00 88.88 93 ALA A N 1
ATOM 709 C CA . ALA A 1 93 ? 1.349 6.425 6.038 1.00 88.88 93 ALA A CA 1
ATOM 710 C C . ALA A 1 93 ? 2.654 5.774 6.506 1.00 88.88 93 ALA A C 1
ATOM 712 O O . ALA A 1 93 ? 3.229 6.197 7.510 1.00 88.88 93 ALA A O 1
ATOM 713 N N . LEU A 1 94 ? 3.119 4.768 5.767 1.00 88.31 94 LEU A N 1
ATOM 714 C CA . LEU A 1 94 ? 4.429 4.147 5.938 1.00 88.31 94 LEU A CA 1
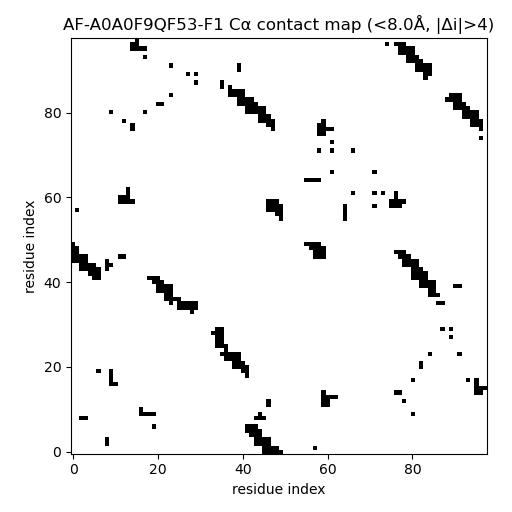ATOM 715 C C . LEU A 1 94 ? 5.234 4.281 4.648 1.00 88.31 94 LEU A C 1
ATOM 717 O O . LEU A 1 94 ? 4.707 4.035 3.565 1.00 88.31 94 LEU A O 1
ATOM 721 N N . TYR A 1 95 ? 6.513 4.613 4.786 1.00 86.12 95 TYR A N 1
ATOM 722 C CA . TYR A 1 95 ? 7.504 4.532 3.716 1.00 86.12 95 TYR A CA 1
ATOM 723 C C . TYR A 1 95 ? 8.222 3.189 3.826 1.00 86.12 95 TYR A C 1
ATOM 725 O O . TYR A 1 95 ? 8.477 2.720 4.935 1.00 86.12 95 TYR A O 1
ATOM 733 N N . ASN A 1 96 ? 8.542 2.565 2.697 1.00 80.00 96 ASN A N 1
ATOM 734 C CA . ASN A 1 96 ? 9.329 1.327 2.675 1.00 80.00 96 ASN A CA 1
ATOM 735 C C . ASN A 1 96 ? 10.842 1.554 2.531 1.00 80.00 96 ASN A C 1
ATOM 737 O O . ASN 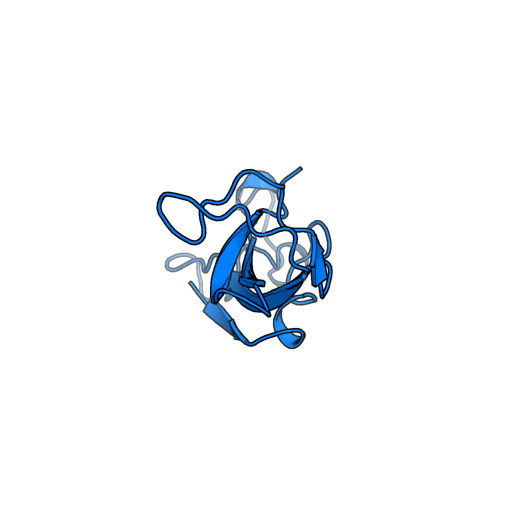A 1 96 ? 11.587 0.580 2.401 1.00 80.00 96 ASN A O 1
ATOM 741 N N . GLN A 1 97 ? 11.286 2.813 2.605 1.00 71.25 97 GLN A N 1
ATOM 742 C CA . GLN A 1 97 ? 12.697 3.170 2.703 1.00 71.25 97 GLN A CA 1
ATOM 743 C C . GLN A 1 97 ? 13.190 2.963 4.139 1.00 71.25 97 GLN A C 1
ATOM 745 O O . GLN A 1 97 ? 12.637 3.545 5.075 1.00 71.25 97 GLN A O 1
ATOM 750 N N . GLY A 1 98 ? 14.212 2.120 4.294 1.00 58.91 98 GLY A N 1
ATOM 751 C CA . GLY A 1 98 ? 14.927 1.856 5.545 1.00 58.91 98 GLY A CA 1
ATOM 752 C C . GLY A 1 98 ? 16.400 2.205 5.430 1.00 58.91 98 GLY A C 1
ATOM 753 O O . GLY A 1 98 ? 16.931 2.120 4.299 1.00 58.91 98 GLY A O 1
#

Secondary structure (DSSP, 8-state):
-EEEEGGGGTTS-SSSPPPSEEEPPTT-EEETTEE--PEEEEEEEEE---SSSTT---GGGTTTTTPPTTT--GGG--EEEEEEETTT--EEEEE---

Solvent-accessible surface area (backbone atoms only — not comparable to full-atom values): 5742 Å² total; per-residue (Å²): 102,47,78,31,64,28,73,76,24,43,75,68,47,78,57,59,70,60,71,66,59,46,76,44,64,74,73,50,63,70,48,102,87,40,68,41,76,40,55,19,37,48,51,31,22,42,34,45,36,50,89,80,62,92,82,41,76,42,44,23,35,51,81,82,60,62,64,54,93,88,72,68,55,82,88,66,29,44,39,38,41,34,23,31,24,76,82,72,59,52,76,48,76,46,68,39,75,127

Foldseek 3Di:
DDKAFQPVQQPVAPFDGDDQKDFDPQPPPLDPPDGDRFIWGWGIKAFDADPPPDPQGGLRPCVVSVDDPPRHDPVNTKMKTWTAGPPRRDIDIDIRDD

pLDDT: mean 74.36, std 12.09, range [48.69, 92.56]

Radius of gyration: 15.8 Å; Cα contacts (8 Å, |Δi|>4): 207; chains: 1; bounding box: 38×24×45 Å

Organism: NCBI:txid412755

Sequence (98 aa):
MQVTLGKDGLTKTHQAIFPETVTIPHRVRANEDEICDGEARIAFVAHEGSEGDGGKPFVCGLHENKYHEGEAWLHDCCAVAVFFCKKCLTPVALYNQG

Mean predicted aligned error: 8.76 Å

Nearest PDB structures (foldseek):
  8put-assembly1_E  TM=4.947E-01  e=3.675E-01  Saccharolobus islandicus
  6q84-assembly1_C  TM=4.552E-01  e=6.659E-01  Saccharomyces cerevisiae S288C
  1eif-assembly1_A  TM=4.466E-01  e=1.530E+00  Methanocaldococcus jannaschii
  3cpf-assembly1_A  TM=4.803E-01  e=2.943E+00  Homo sapiens
  3f02-assembly1_A  TM=2.734E-01  e=6.005E+00  Homo sapiens